Protein AF-A0A920P8S2-F1 (afdb_monomer_lite)

Structure (mmCIF, N/CA/C/O backbone):
data_AF-A0A920P8S2-F1
#
_entry.id   AF-A0A920P8S2-F1
#
loop_
_atom_site.group_PDB
_atom_site.id
_atom_site.type_symbol
_atom_site.label_atom_id
_atom_site.label_alt_id
_atom_site.label_comp_id
_atom_site.label_asym_id
_atom_site.label_entity_id
_atom_site.label_seq_id
_atom_site.pdbx_PDB_ins_code
_atom_site.Cartn_x
_atom_site.Cartn_y
_atom_site.Cartn_z
_atom_site.occupancy
_atom_site.B_iso_or_equiv
_atom_site.auth_seq_id
_atom_site.auth_comp_id
_atom_site.auth_asym_id
_atom_site.auth_atom_id
_atom_site.pdbx_PDB_model_num
ATOM 1 N N . MET A 1 1 ? -35.674 -8.173 3.336 1.00 38.59 1 MET A N 1
ATOM 2 C CA . MET A 1 1 ? -35.339 -9.589 3.583 1.00 38.59 1 MET A CA 1
ATOM 3 C C . MET A 1 1 ? -35.113 -10.179 2.200 1.00 38.59 1 MET A C 1
ATOM 5 O O . MET A 1 1 ? -36.079 -10.271 1.461 1.00 38.59 1 MET A O 1
ATOM 9 N N . TYR A 1 2 ? -33.861 -10.352 1.767 1.00 34.88 2 TYR A N 1
ATOM 10 C CA . TYR A 1 2 ? -33.579 -10.806 0.398 1.00 34.88 2 TYR A CA 1
ATOM 11 C C . TYR A 1 2 ? -33.549 -12.337 0.347 1.00 34.88 2 TYR A C 1
ATOM 13 O O . TYR A 1 2 ? -33.009 -12.973 1.250 1.00 34.88 2 TYR A O 1
ATOM 21 N N . ASP A 1 3 ? -34.203 -12.864 -0.687 1.00 43.88 3 ASP A N 1
ATOM 22 C CA . ASP A 1 3 ? -34.577 -14.257 -0.941 1.00 43.88 3 ASP A CA 1
ATOM 23 C C . ASP A 1 3 ? -33.368 -15.193 -1.123 1.00 43.88 3 ASP A C 1
ATOM 25 O O . ASP A 1 3 ? -32.443 -14.925 -1.892 1.00 43.88 3 ASP A O 1
ATOM 29 N N . THR A 1 4 ? -33.415 -16.317 -0.408 1.00 49.78 4 THR A N 1
ATOM 30 C CA . THR A 1 4 ? -32.407 -17.383 -0.319 1.00 49.78 4 THR A CA 1
ATOM 31 C C . THR A 1 4 ? -32.126 -18.070 -1.663 1.00 49.78 4 THR A C 1
ATOM 33 O O . THR A 1 4 ? -31.087 -18.709 -1.821 1.00 49.78 4 THR A O 1
ATOM 36 N N . THR A 1 5 ? -32.989 -17.890 -2.662 1.00 50.06 5 THR A N 1
ATOM 37 C CA . THR A 1 5 ? -32.888 -18.571 -3.963 1.00 50.06 5 THR A CA 1
ATOM 38 C C . THR A 1 5 ? -32.056 -17.796 -4.997 1.00 50.06 5 THR A C 1
ATOM 40 O O . THR A 1 5 ? -31.454 -18.402 -5.883 1.00 50.06 5 THR A O 1
ATOM 43 N N . GLN A 1 6 ? -31.925 -16.466 -4.875 1.00 44.22 6 GLN A N 1
ATOM 44 C CA . GLN A 1 6 ? -31.260 -15.641 -5.900 1.00 44.22 6 GLN A CA 1
ATOM 45 C C . GLN A 1 6 ? -29.721 -15.610 -5.846 1.00 44.22 6 GLN A C 1
ATOM 47 O O . GLN A 1 6 ? -29.100 -15.127 -6.791 1.00 44.22 6 GLN A O 1
ATOM 52 N N . MET A 1 7 ? -29.071 -16.152 -4.810 1.00 45.47 7 MET A N 1
ATOM 53 C CA . MET A 1 7 ? -27.595 -16.232 -4.766 1.00 45.47 7 MET A CA 1
ATOM 54 C C . MET A 1 7 ? -27.023 -17.612 -5.102 1.00 45.47 7 MET A C 1
ATOM 56 O O . MET A 1 7 ? -25.823 -17.723 -5.334 1.00 45.47 7 MET A O 1
ATOM 60 N N . ALA A 1 8 ? -27.863 -18.643 -5.226 1.00 49.62 8 ALA A N 1
ATOM 61 C CA . ALA A 1 8 ? -27.437 -19.988 -5.623 1.00 49.62 8 ALA A CA 1
ATOM 62 C C . ALA A 1 8 ? -26.966 -20.088 -7.095 1.00 49.62 8 ALA A C 1
ATOM 64 O O . ALA A 1 8 ? -26.442 -21.118 -7.505 1.00 49.62 8 ALA A O 1
ATOM 65 N N . ILE A 1 9 ? -27.144 -19.030 -7.895 1.00 48.16 9 ILE A N 1
ATOM 66 C CA . ILE A 1 9 ? -27.057 -19.064 -9.366 1.00 48.16 9 ILE A CA 1
ATOM 67 C C . ILE A 1 9 ? -25.981 -18.156 -9.988 1.00 48.16 9 ILE A C 1
ATOM 69 O O . ILE A 1 9 ? -25.814 -18.173 -11.205 1.00 48.16 9 ILE A O 1
ATOM 73 N N . TYR A 1 10 ? -25.146 -17.464 -9.202 1.00 44.44 10 TYR A N 1
ATOM 74 C CA . TYR A 1 10 ? -23.910 -16.849 -9.726 1.00 44.44 10 TYR A CA 1
ATOM 75 C C . TYR A 1 10 ? -22.731 -17.846 -9.739 1.00 44.44 10 TYR A C 1
ATOM 77 O O . TYR A 1 10 ? -21.695 -17.646 -9.120 1.00 44.44 10 TYR A O 1
ATOM 85 N N . SER A 1 11 ? -22.939 -18.944 -10.471 1.00 42.97 11 SER A N 1
ATOM 86 C CA . SER A 1 11 ? -22.014 -19.538 -11.447 1.00 42.97 11 SER A CA 1
ATOM 87 C C . SER A 1 11 ? -20.503 -19.567 -11.134 1.00 42.97 11 SER A C 1
ATOM 89 O O . SER A 1 11 ? -19.754 -18.671 -11.526 1.00 42.97 11 SER A O 1
ATOM 91 N N . GLY A 1 12 ? -20.025 -20.706 -10.622 1.00 42.31 12 GLY A N 1
ATOM 92 C CA . GLY A 1 12 ? -18.863 -21.405 -11.203 1.00 42.31 12 GLY A CA 1
ATOM 93 C C . GLY A 1 12 ? -17.486 -20.736 -11.137 1.00 42.31 12 GLY A C 1
ATOM 94 O O . GLY A 1 12 ? -16.592 -21.113 -11.891 1.00 42.31 12 GLY A O 1
ATOM 95 N N . LYS A 1 13 ? -17.280 -19.766 -10.251 1.00 43.47 13 LYS A N 1
ATOM 96 C CA . LYS A 1 13 ? -15.945 -19.369 -9.802 1.00 43.47 13 LYS A CA 1
ATOM 97 C C . LYS A 1 13 ? -15.956 -19.519 -8.302 1.00 43.47 13 LYS A C 1
ATOM 99 O O . LYS A 1 13 ? -16.841 -18.966 -7.657 1.00 43.47 13 LYS A O 1
ATOM 104 N N . GLU A 1 14 ? -15.003 -20.254 -7.751 1.00 42.75 14 GLU A N 1
ATOM 105 C CA . GLU A 1 14 ? -14.732 -20.220 -6.321 1.00 42.75 14 GLU A CA 1
ATOM 106 C C . GLU A 1 14 ? -14.270 -18.796 -5.979 1.00 42.75 14 GLU A C 1
ATOM 108 O O . GLU A 1 14 ? -13.088 -18.457 -5.955 1.00 42.75 14 GLU A O 1
ATOM 113 N N . THR A 1 15 ? -15.229 -17.883 -5.830 1.00 44.06 15 THR A N 1
ATOM 114 C CA . THR A 1 15 ? -14.988 -16.575 -5.259 1.00 44.06 15 THR A CA 1
ATOM 115 C C . THR A 1 15 ? -14.692 -16.871 -3.811 1.00 44.06 15 THR A C 1
ATOM 117 O O . THR A 1 15 ? -15.616 -17.136 -3.045 1.00 44.06 15 THR A O 1
ATOM 120 N N . MET A 1 16 ? -13.406 -16.891 -3.464 1.00 43.69 16 MET A N 1
ATOM 121 C CA . MET A 1 16 ? -12.931 -16.798 -2.092 1.00 43.69 16 MET A CA 1
ATOM 122 C C . MET A 1 16 ? -13.843 -15.811 -1.366 1.00 43.69 16 MET A C 1
ATOM 124 O O . MET A 1 16 ? -13.754 -14.607 -1.602 1.00 43.69 16 MET A O 1
ATOM 128 N N . THR A 1 17 ? -14.783 -16.320 -0.564 1.00 44.88 17 THR A N 1
ATOM 129 C CA . THR A 1 17 ? -15.635 -15.485 0.276 1.00 44.88 17 THR A CA 1
ATOM 130 C C . THR A 1 17 ? -14.661 -14.664 1.095 1.00 44.88 17 THR A C 1
ATOM 132 O O . THR A 1 17 ? -13.882 -15.278 1.834 1.00 44.88 17 THR A O 1
ATOM 135 N N . PRO A 1 18 ? -14.608 -13.326 0.946 1.00 52.50 18 PRO A N 1
ATOM 136 C CA . PRO A 1 18 ? -13.722 -12.546 1.778 1.00 52.50 18 PRO A CA 1
ATOM 137 C C . PRO A 1 18 ? -14.155 -12.859 3.202 1.00 52.50 18 PRO A C 1
ATOM 139 O O . PRO A 1 18 ? -15.289 -12.566 3.594 1.00 52.50 18 PRO A O 1
ATOM 142 N N . GLN A 1 19 ? -13.274 -13.525 3.957 1.00 53.66 19 GLN A N 1
ATOM 143 C CA . GLN A 1 19 ? -13.365 -13.552 5.409 1.00 53.66 19 GLN A CA 1
ATOM 144 C C . GLN A 1 19 ? -13.753 -12.133 5.802 1.00 53.66 19 GLN A C 1
ATOM 146 O O . GLN A 1 19 ? -13.130 -11.181 5.325 1.00 53.66 19 GLN A O 1
ATOM 151 N N . ARG A 1 20 ? -14.858 -11.973 6.535 1.00 70.31 20 ARG A N 1
ATOM 152 C CA . ARG A 1 20 ? -15.448 -10.656 6.788 1.00 70.31 20 ARG A CA 1
ATOM 153 C C . ARG A 1 20 ? -14.560 -9.929 7.797 1.00 70.31 20 ARG A C 1
ATOM 155 O O . ARG A 1 20 ? -14.852 -9.841 8.985 1.00 70.31 20 ARG A O 1
ATOM 162 N N . VAL A 1 21 ? -13.406 -9.483 7.319 1.00 86.12 21 VAL A N 1
ATOM 163 C CA . VAL A 1 21 ? -12.321 -8.919 8.098 1.00 86.12 21 VAL A CA 1
ATOM 164 C C . VAL A 1 21 ? -12.798 -7.574 8.610 1.00 86.12 21 VAL A C 1
ATOM 166 O O . VAL A 1 21 ? -13.150 -6.675 7.845 1.00 86.12 21 VAL A O 1
ATOM 169 N N . ARG A 1 22 ? -12.801 -7.405 9.933 1.00 93.31 22 ARG A N 1
ATOM 170 C CA . ARG A 1 22 ? -13.172 -6.127 10.541 1.00 93.31 22 ARG A CA 1
ATOM 171 C C . ARG A 1 22 ? -12.154 -5.051 10.147 1.00 93.31 22 ARG A C 1
ATOM 173 O O . ARG A 1 22 ? -11.017 -5.053 10.632 1.00 93.31 22 ARG A O 1
ATOM 180 N N . LYS A 1 23 ? -12.569 -4.115 9.290 1.00 94.31 23 LYS A N 1
ATOM 181 C CA . LYS A 1 23 ? -11.760 -2.967 8.848 1.00 94.31 23 LYS A CA 1
ATOM 182 C C . LYS A 1 23 ? -11.595 -1.942 9.973 1.00 94.31 23 LYS A C 1
ATOM 184 O O . LYS A 1 23 ? -12.522 -1.693 10.750 1.00 94.31 23 LYS A O 1
ATOM 189 N N . THR A 1 24 ? -10.389 -1.386 10.096 1.00 97.25 24 THR A N 1
ATOM 190 C CA . THR A 1 24 ? -10.084 -0.330 11.077 1.00 97.25 24 THR A CA 1
ATOM 191 C C . THR A 1 24 ? -10.671 1.008 10.623 1.00 97.25 24 THR A C 1
ATOM 193 O O . THR A 1 24 ? -11.098 1.142 9.479 1.00 97.25 24 THR A O 1
ATOM 196 N N . LYS A 1 25 ? -10.678 2.023 11.498 1.00 97.75 25 LYS A N 1
ATOM 197 C CA . LYS A 1 25 ? -11.101 3.383 11.115 1.00 97.75 25 LYS A CA 1
ATOM 198 C C . LYS A 1 25 ? -10.257 3.940 9.965 1.00 97.75 25 LYS A C 1
ATOM 200 O O . LYS A 1 25 ? -10.811 4.499 9.033 1.00 97.75 25 LYS A O 1
ATOM 205 N N . LEU A 1 26 ? -8.941 3.720 10.009 1.00 98.00 26 LEU A N 1
ATOM 206 C CA . LEU A 1 26 ? -8.027 4.173 8.962 1.00 98.00 26 LEU A CA 1
ATOM 207 C C . LEU A 1 26 ? -8.297 3.472 7.623 1.00 98.00 26 LEU A C 1
ATOM 209 O O . LEU A 1 26 ? -8.342 4.133 6.595 1.00 98.00 26 LEU A O 1
ATOM 213 N N . MET A 1 27 ? -8.559 2.159 7.645 1.00 98.00 27 MET A N 1
ATOM 214 C CA . MET A 1 27 ? -8.959 1.419 6.443 1.00 98.00 27 MET A CA 1
ATOM 215 C C . MET A 1 27 ? -10.231 2.011 5.826 1.00 98.00 27 MET A C 1
ATOM 217 O O . MET A 1 27 ? -10.248 2.289 4.637 1.00 98.00 27 MET A O 1
ATOM 221 N N . LYS A 1 28 ? -11.263 2.270 6.640 1.00 97.75 28 LYS A N 1
ATOM 222 C CA . LYS A 1 28 ? -12.514 2.884 6.167 1.00 97.75 28 LYS A CA 1
ATOM 223 C C . LYS A 1 28 ? -12.306 4.291 5.610 1.00 97.75 28 LYS A C 1
ATOM 225 O O . LYS A 1 28 ? -12.836 4.597 4.555 1.00 97.75 28 LYS A O 1
ATOM 230 N N . GLY A 1 29 ? -11.489 5.112 6.274 1.00 98.12 29 GLY A N 1
ATOM 231 C CA . GLY A 1 29 ? -11.171 6.458 5.792 1.00 98.12 29 GLY A CA 1
ATOM 232 C C . GLY A 1 29 ? -10.475 6.449 4.428 1.00 98.12 29 GLY A C 1
ATOM 233 O O . GLY A 1 29 ? -10.741 7.311 3.596 1.00 98.12 29 GLY A O 1
ATOM 234 N N . VAL A 1 30 ? -9.633 5.447 4.157 1.00 97.94 30 VAL A N 1
ATOM 235 C CA . VAL A 1 30 ? -9.062 5.242 2.817 1.00 97.94 30 VAL A CA 1
ATOM 236 C C . VAL A 1 30 ? -10.149 4.841 1.816 1.00 97.94 30 VAL A C 1
ATOM 238 O O . VAL A 1 30 ? -10.223 5.429 0.743 1.00 97.94 30 VAL A O 1
ATOM 241 N N . GLU A 1 31 ? -11.030 3.899 2.153 1.00 97.50 31 GLU A N 1
ATOM 242 C CA . GLU A 1 31 ? -12.121 3.491 1.251 1.00 97.50 31 GLU A CA 1
ATOM 243 C C . GLU A 1 31 ? -13.066 4.644 0.913 1.00 97.50 31 GLU A C 1
ATOM 245 O O . GLU A 1 31 ? -13.468 4.791 -0.236 1.00 97.50 31 GLU A O 1
ATOM 250 N N . GLU A 1 32 ? -13.376 5.490 1.892 1.00 97.69 32 GLU A N 1
ATOM 251 C CA . GLU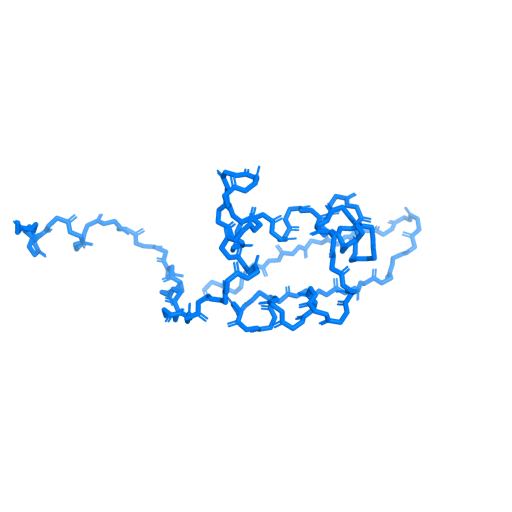 A 1 32 ? -14.176 6.701 1.713 1.00 97.69 32 GLU A CA 1
ATOM 252 C C . GLU A 1 32 ? -13.446 7.730 0.841 1.00 97.69 32 GLU A C 1
ATOM 254 O O . GLU A 1 32 ? -14.046 8.309 -0.061 1.00 97.69 32 GLU A O 1
ATOM 259 N N . LYS A 1 33 ? -12.140 7.940 1.042 1.00 97.50 33 LYS A N 1
ATOM 260 C CA . LYS A 1 33 ? -11.354 8.881 0.228 1.00 97.50 33 LYS A CA 1
ATOM 261 C C . LYS A 1 33 ? -11.274 8.450 -1.240 1.00 97.50 33 LYS A C 1
ATOM 263 O O . LYS A 1 33 ? -11.382 9.290 -2.126 1.00 97.50 33 LYS A O 1
ATOM 268 N N . PHE A 1 34 ? -11.063 7.161 -1.490 1.00 96.00 34 PHE A N 1
ATOM 269 C CA . PHE A 1 34 ? -10.845 6.621 -2.835 1.00 96.00 34 PHE A CA 1
ATOM 270 C C . PHE A 1 34 ? -12.117 6.049 -3.477 1.00 96.00 34 PHE A C 1
ATOM 272 O O . PHE A 1 34 ? -12.070 5.637 -4.632 1.00 96.00 34 PHE A O 1
ATOM 279 N N . GLN A 1 35 ? -13.238 6.014 -2.747 1.00 97.12 35 GLN A N 1
ATOM 280 C CA . GLN A 1 35 ? -14.529 5.458 -3.179 1.00 97.12 35 GLN A CA 1
ATOM 281 C C . GLN A 1 35 ? -14.421 4.021 -3.720 1.00 97.12 35 GLN A C 1
ATOM 283 O O . GLN A 1 35 ? -15.131 3.619 -4.642 1.00 97.12 35 GLN A O 1
ATOM 288 N N . ARG A 1 36 ? -13.503 3.231 -3.153 1.00 95.69 36 ARG A N 1
ATOM 289 C CA . ARG A 1 36 ? -13.182 1.870 -3.602 1.00 95.69 36 ARG A CA 1
ATOM 290 C C . ARG A 1 36 ? -12.867 0.968 -2.409 1.00 95.69 36 ARG A C 1
ATOM 292 O O . ARG A 1 36 ? -12.192 1.417 -1.483 1.00 95.69 36 ARG A O 1
ATOM 299 N N . PRO A 1 37 ? -13.290 -0.309 -2.425 1.00 96.00 37 PRO A N 1
ATOM 300 C CA . PRO A 1 37 ? -12.921 -1.256 -1.381 1.00 96.00 37 PRO A CA 1
ATOM 301 C C . PRO A 1 37 ? -11.427 -1.601 -1.461 1.00 96.00 37 PRO A C 1
ATOM 303 O O . PRO A 1 37 ? -10.889 -1.799 -2.558 1.00 96.00 37 PRO A O 1
ATOM 306 N N . LEU A 1 38 ? -10.766 -1.727 -0.305 1.00 96.69 38 LEU A N 1
ATOM 307 C CA . LEU A 1 38 ? -9.327 -2.023 -0.211 1.00 96.69 38 LEU A CA 1
ATOM 308 C C . LEU A 1 38 ? -8.925 -3.311 -0.940 1.00 96.69 38 LEU A C 1
ATOM 310 O O . LEU A 1 38 ? -7.827 -3.392 -1.482 1.00 96.69 38 LEU A O 1
ATOM 314 N N . GLU A 1 39 ? -9.812 -4.301 -0.995 1.00 95.00 39 GLU A N 1
ATOM 315 C CA . GLU A 1 39 ? -9.595 -5.577 -1.679 1.00 95.00 39 GLU A CA 1
ATOM 316 C C . GLU A 1 39 ? -9.317 -5.411 -3.179 1.00 95.00 39 GLU A C 1
ATOM 318 O O . GLU A 1 39 ? -8.655 -6.257 -3.772 1.00 95.00 39 GLU A O 1
ATOM 323 N N . THR A 1 40 ? -9.796 -4.317 -3.776 1.00 94.69 40 THR A N 1
ATOM 324 C CA . THR A 1 40 ? -9.556 -3.975 -5.188 1.00 94.69 40 THR A CA 1
ATOM 325 C C . THR A 1 40 ? -8.565 -2.830 -5.343 1.00 94.69 40 THR A C 1
ATOM 327 O O . THR A 1 40 ? -7.732 -2.859 -6.237 1.00 94.69 40 THR A O 1
ATOM 330 N N . LEU A 1 41 ? -8.610 -1.840 -4.448 1.00 96.81 41 LEU A N 1
ATOM 331 C CA . LEU A 1 41 ? -7.748 -0.665 -4.519 1.00 96.81 41 LEU A CA 1
ATOM 332 C C . LEU A 1 41 ? -6.274 -1.025 -4.307 1.00 96.81 41 LEU A C 1
ATOM 334 O O . LEU A 1 41 ? -5.419 -0.580 -5.066 1.00 96.81 41 LEU A O 1
ATOM 338 N N . LEU A 1 42 ? -5.969 -1.818 -3.273 1.00 96.38 42 LEU A N 1
ATOM 339 C CA . LEU A 1 42 ? -4.581 -2.078 -2.888 1.00 96.38 42 LEU A CA 1
ATOM 340 C C . LEU A 1 42 ? -3.803 -2.876 -3.948 1.00 96.38 42 LEU A C 1
ATOM 342 O O . LEU A 1 42 ? -2.680 -2.470 -4.244 1.00 96.38 42 LEU A O 1
ATOM 346 N N . PRO A 1 43 ? -4.340 -3.972 -4.531 1.00 94.38 43 PRO A N 1
ATOM 347 C CA . PRO A 1 43 ? -3.640 -4.690 -5.593 1.00 94.38 43 PRO A CA 1
ATOM 348 C C . PRO A 1 43 ? -3.344 -3.805 -6.803 1.00 94.38 43 PRO A C 1
ATOM 350 O O . PRO A 1 43 ? -2.221 -3.835 -7.296 1.00 94.38 43 PRO A O 1
ATOM 353 N N . ASP A 1 44 ? -4.312 -2.996 -7.236 1.00 94.88 44 ASP A N 1
ATOM 354 C CA . ASP A 1 44 ? -4.158 -2.132 -8.408 1.00 94.88 44 ASP A CA 1
ATOM 355 C C . ASP A 1 44 ? -3.052 -1.096 -8.181 1.00 94.88 44 ASP A C 1
ATOM 357 O O . ASP A 1 44 ? -2.083 -1.056 -8.935 1.00 94.88 44 ASP A O 1
ATOM 361 N N . MET A 1 45 ? -3.108 -0.352 -7.069 1.00 96.31 45 MET A N 1
ATOM 362 C CA . MET A 1 45 ? -2.090 0.658 -6.753 1.00 96.31 45 MET A CA 1
ATOM 363 C C . MET A 1 45 ? -0.688 0.055 -6.597 1.00 96.31 45 MET A C 1
ATOM 365 O O . MET A 1 45 ? 0.304 0.644 -7.022 1.00 96.31 45 MET A O 1
ATOM 369 N N . VAL A 1 46 ? -0.576 -1.123 -5.972 1.00 95.19 46 VAL A N 1
ATOM 370 C CA . VAL A 1 46 ? 0.721 -1.790 -5.785 1.00 95.19 46 VAL A CA 1
ATOM 371 C C . VAL A 1 46 ? 1.260 -2.352 -7.103 1.00 95.19 46 VAL A C 1
ATOM 373 O O . VAL A 1 46 ? 2.477 -2.358 -7.285 1.00 95.19 46 VAL A O 1
ATOM 376 N N . ASN A 1 47 ? 0.399 -2.799 -8.018 1.00 91.56 47 ASN A N 1
ATOM 377 C CA . ASN A 1 47 ? 0.812 -3.242 -9.350 1.00 91.56 47 ASN A CA 1
ATOM 378 C C . ASN A 1 47 ? 1.269 -2.068 -10.226 1.00 91.56 47 ASN A C 1
ATOM 380 O O . ASN A 1 47 ? 2.262 -2.202 -10.935 1.00 91.56 47 ASN A O 1
ATOM 384 N N . GLU A 1 48 ? 0.577 -0.931 -10.160 1.00 92.62 48 GLU A N 1
ATOM 385 C CA . GLU A 1 48 ? 0.878 0.251 -10.976 1.00 92.62 48 GLU A CA 1
ATOM 386 C C . GLU A 1 48 ? 2.108 1.018 -10.474 1.00 92.62 48 GLU A C 1
ATOM 388 O O . GLU A 1 48 ? 2.941 1.451 -11.271 1.00 92.62 48 GLU A O 1
ATOM 393 N N . HIS A 1 49 ? 2.252 1.175 -9.155 1.00 92.94 49 HIS A N 1
ATOM 394 C CA . HIS A 1 49 ? 3.249 2.082 -8.573 1.00 92.94 49 HIS A CA 1
ATOM 395 C C . HIS A 1 49 ? 4.263 1.398 -7.645 1.00 92.94 49 HIS A C 1
ATOM 397 O O . HIS A 1 49 ? 5.260 2.001 -7.238 1.00 92.94 49 HIS A O 1
ATOM 403 N N . GLY A 1 50 ? 4.037 0.135 -7.285 1.00 93.69 50 GLY A N 1
ATOM 404 C CA . GLY A 1 50 ? 4.827 -0.567 -6.279 1.00 93.69 50 GLY A CA 1
ATOM 405 C C . GLY A 1 50 ? 4.438 -0.208 -4.840 1.00 93.69 50 GLY A C 1
ATOM 406 O O . GLY A 1 50 ? 3.798 0.8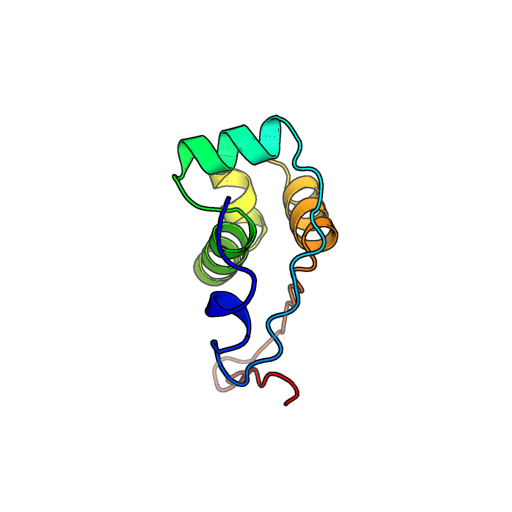01 -4.548 1.00 93.69 50 GLY A O 1
ATOM 407 N N . LEU A 1 51 ? 4.864 -1.059 -3.899 1.00 95.06 51 LEU A N 1
ATOM 408 C CA . LEU A 1 51 ? 4.447 -0.997 -2.493 1.00 95.06 51 LEU A CA 1
ATOM 409 C C . LEU A 1 51 ? 4.756 0.347 -1.816 1.00 95.06 51 LEU A C 1
ATOM 411 O O . LEU A 1 51 ? 3.905 0.901 -1.125 1.00 95.06 51 LEU A O 1
ATOM 415 N N . SER A 1 52 ? 5.982 0.851 -1.976 1.00 95.44 52 SER A N 1
ATOM 416 C CA . SER A 1 52 ? 6.429 2.061 -1.278 1.00 95.44 52 SER A CA 1
ATOM 417 C C . SER A 1 52 ? 5.690 3.307 -1.760 1.00 95.44 52 SER A C 1
ATOM 419 O O . SER A 1 52 ? 5.301 4.137 -0.941 1.00 95.44 52 SER A O 1
ATOM 421 N N . HIS A 1 53 ? 5.473 3.423 -3.072 1.00 97.19 53 HIS A N 1
ATOM 422 C CA . HIS A 1 53 ? 4.767 4.562 -3.652 1.00 97.19 53 HIS A CA 1
ATOM 423 C C . HIS A 1 53 ? 3.281 4.526 -3.287 1.00 97.19 53 HIS A C 1
ATOM 425 O O . HIS A 1 53 ? 2.765 5.502 -2.749 1.00 97.19 53 HIS A O 1
ATOM 431 N N . ALA A 1 54 ? 2.632 3.366 -3.440 1.00 97.38 54 ALA A N 1
ATOM 432 C CA . ALA A 1 54 ? 1.240 3.176 -3.036 1.00 97.38 54 ALA A CA 1
ATOM 433 C C . ALA A 1 54 ? 1.020 3.516 -1.550 1.00 97.38 54 ALA A C 1
ATOM 435 O O . ALA A 1 54 ? 0.049 4.179 -1.196 1.00 97.38 54 ALA A O 1
ATOM 436 N N . ALA A 1 55 ? 1.941 3.125 -0.663 1.00 97.69 55 ALA A N 1
ATOM 437 C CA . ALA A 1 55 ? 1.858 3.476 0.755 1.00 97.69 55 ALA A CA 1
ATOM 438 C C . ALA A 1 55 ? 1.904 5.000 0.980 1.00 97.69 55 ALA A C 1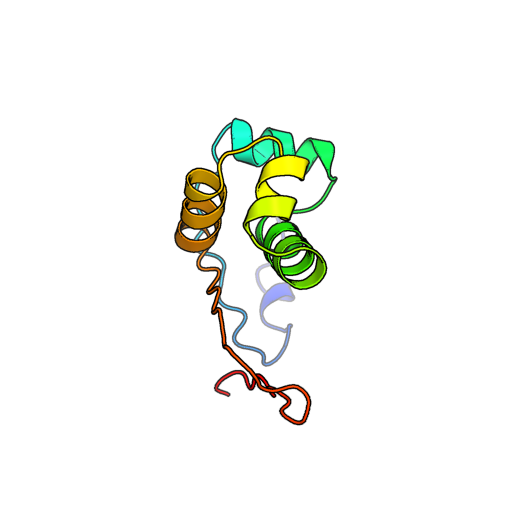
ATOM 440 O O . ALA A 1 55 ? 1.107 5.529 1.757 1.00 97.69 55 ALA A O 1
ATOM 441 N N . SER A 1 56 ? 2.786 5.701 0.260 1.00 98.06 56 SER A N 1
ATOM 442 C CA . SER A 1 56 ? 2.892 7.162 0.308 1.00 98.06 56 SER A CA 1
ATOM 443 C C . SER A 1 56 ? 1.600 7.849 -0.148 1.00 98.06 56 SER A C 1
ATOM 445 O O . SER A 1 56 ? 1.112 8.739 0.547 1.00 98.06 56 SER A O 1
ATOM 447 N N . GLU A 1 57 ? 1.000 7.420 -1.261 1.00 97.06 57 GLU A N 1
ATOM 448 C CA . GLU A 1 57 ? -0.261 7.990 -1.770 1.00 97.06 57 GLU A CA 1
ATOM 449 C C . GLU A 1 57 ? -1.452 7.761 -0.826 1.00 97.06 57 GLU A C 1
ATOM 451 O O . GLU A 1 57 ? -2.318 8.628 -0.645 1.00 97.06 57 GLU A O 1
ATOM 456 N N . LEU A 1 58 ? -1.478 6.596 -0.179 1.00 96.88 58 LEU A N 1
ATOM 457 C CA . LEU A 1 58 ? -2.479 6.234 0.821 1.00 96.88 58 LEU A CA 1
ATOM 458 C C . LEU A 1 58 ? -2.250 6.923 2.178 1.00 96.88 58 LEU A C 1
ATOM 460 O O . LEU A 1 58 ? -3.127 6.865 3.041 1.00 96.88 58 LEU A O 1
ATOM 464 N N . GLY A 1 59 ? -1.103 7.581 2.376 1.00 97.06 59 GLY A N 1
ATOM 465 C CA . GLY A 1 59 ? -0.745 8.253 3.626 1.00 97.06 59 GLY A CA 1
ATOM 466 C C . GLY A 1 59 ? -0.443 7.287 4.776 1.00 97.06 59 GLY A C 1
ATOM 467 O O . GLY A 1 59 ? -0.727 7.594 5.934 1.00 97.06 59 GLY A O 1
ATOM 468 N N . VAL A 1 60 ? 0.098 6.103 4.477 1.00 97.88 60 VAL A N 1
ATOM 469 C CA . VAL A 1 60 ? 0.438 5.067 5.465 1.00 97.88 60 VAL A CA 1
ATOM 470 C C . VAL A 1 60 ? 1.869 4.563 5.276 1.00 97.88 60 VAL A C 1
ATOM 472 O O . VAL A 1 60 ? 2.489 4.755 4.238 1.00 97.88 60 VAL A O 1
ATOM 475 N N . SER A 1 61 ? 2.424 3.877 6.278 1.00 98.19 61 SER A N 1
ATOM 476 C CA . SER A 1 61 ? 3.722 3.215 6.112 1.00 98.19 61 SER A CA 1
ATOM 477 C C . SER A 1 61 ? 3.607 1.965 5.230 1.00 98.19 61 SER A C 1
ATOM 479 O O . SER A 1 61 ? 2.576 1.286 5.219 1.00 98.19 61 SER A O 1
ATOM 481 N N . ALA A 1 62 ? 4.694 1.593 4.546 1.00 96.62 62 ALA A N 1
ATOM 482 C CA . ALA A 1 62 ? 4.748 0.359 3.755 1.00 96.62 62 ALA A CA 1
ATOM 483 C C . ALA A 1 62 ? 4.458 -0.899 4.601 1.00 96.62 62 ALA A C 1
ATOM 485 O O . ALA A 1 62 ? 3.844 -1.850 4.115 1.00 96.62 62 ALA A O 1
ATOM 486 N N . ALA A 1 63 ? 4.836 -0.886 5.886 1.00 97.12 63 ALA A N 1
ATOM 487 C CA . ALA A 1 63 ? 4.512 -1.949 6.836 1.00 97.12 63 ALA A CA 1
ATOM 488 C C . ALA A 1 63 ? 3.000 -2.034 7.107 1.00 97.12 63 ALA A C 1
ATOM 490 O O . ALA A 1 63 ? 2.436 -3.126 7.088 1.00 97.12 63 ALA A O 1
ATOM 491 N N . THR A 1 64 ? 2.3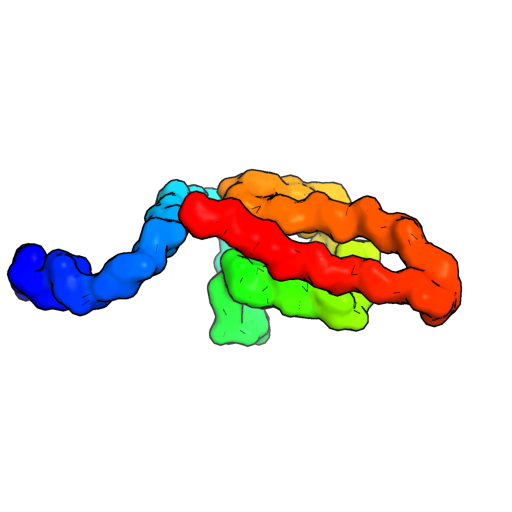27 -0.892 7.286 1.00 97.81 64 THR A N 1
ATOM 492 C CA . THR A 1 64 ? 0.866 -0.833 7.451 1.00 97.81 64 THR A CA 1
ATOM 493 C C . THR A 1 64 ? 0.147 -1.346 6.208 1.00 97.81 64 THR A C 1
ATOM 495 O O . THR A 1 64 ? -0.763 -2.166 6.332 1.00 97.81 64 THR A O 1
ATOM 498 N N . LEU A 1 65 ? 0.579 -0.928 5.014 1.00 97.44 65 LEU A N 1
ATOM 499 C CA . LEU A 1 65 ? 0.005 -1.403 3.755 1.00 97.44 65 LEU A CA 1
ATOM 500 C C . LEU A 1 65 ? 0.209 -2.918 3.573 1.00 97.44 65 LEU A C 1
ATOM 502 O O . LEU A 1 65 ? -0.736 -3.640 3.255 1.00 97.44 65 LEU A O 1
ATOM 506 N N . SER A 1 66 ? 1.412 -3.421 3.862 1.00 95.56 66 SER A N 1
ATOM 507 C CA . SER A 1 66 ? 1.713 -4.861 3.825 1.00 95.56 66 SER A CA 1
ATOM 508 C C . SER A 1 66 ? 0.844 -5.651 4.802 1.00 95.56 66 SER A C 1
ATOM 510 O O . SER A 1 66 ? 0.291 -6.692 4.446 1.00 95.56 66 SER A O 1
ATOM 512 N N . TYR A 1 67 ? 0.666 -5.136 6.021 1.00 96.31 67 TYR A N 1
ATOM 513 C CA . TYR A 1 67 ? -0.208 -5.741 7.019 1.00 96.31 67 TYR A CA 1
ATOM 514 C C . TYR A 1 67 ? -1.670 -5.765 6.561 1.00 96.31 67 TYR A C 1
ATOM 516 O O . TYR A 1 67 ? -2.347 -6.771 6.756 1.00 96.31 67 TYR A O 1
ATOM 524 N N . TRP A 1 68 ? -2.175 -4.704 5.926 1.00 96.88 68 TRP A N 1
ATOM 525 C CA . TRP A 1 68 ? -3.538 -4.698 5.391 1.00 96.88 68 TRP A CA 1
ATOM 526 C C . TRP A 1 68 ? -3.735 -5.732 4.293 1.00 96.88 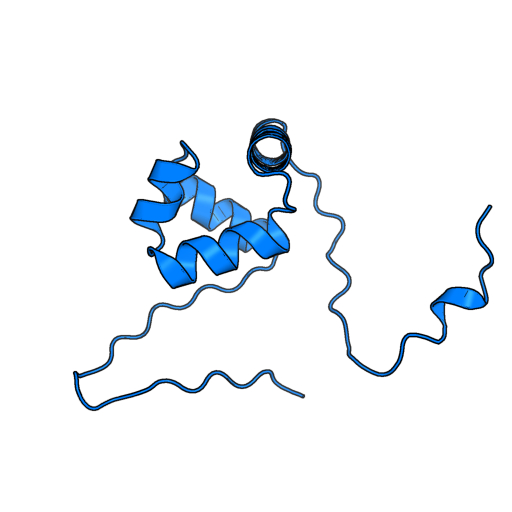68 TRP A C 1
ATOM 528 O O . TRP A 1 68 ? -4.732 -6.446 4.336 1.00 96.88 68 TRP A O 1
ATOM 538 N N . MET A 1 69 ? -2.787 -5.858 3.362 1.00 95.38 69 MET A N 1
ATOM 539 C CA . MET A 1 69 ? -2.848 -6.892 2.328 1.00 95.38 69 MET A CA 1
ATOM 540 C C . MET A 1 69 ? -2.891 -8.289 2.948 1.00 95.38 69 MET A C 1
ATOM 542 O O . MET A 1 69 ? -3.793 -9.061 2.632 1.00 95.38 69 MET A O 1
ATOM 546 N N . LEU A 1 70 ? -2.012 -8.574 3.914 1.00 94.19 70 LEU A N 1
ATOM 547 C CA . LEU A 1 70 ? -2.036 -9.834 4.658 1.00 94.19 70 LEU A CA 1
ATOM 548 C C . LEU A 1 70 ? -3.392 -10.062 5.342 1.00 94.19 70 LEU A C 1
ATOM 550 O O . LEU A 1 70 ? -3.999 -11.121 5.194 1.00 94.19 70 LEU A O 1
ATOM 554 N N . LYS A 1 71 ? -3.886 -9.054 6.065 1.00 94.06 71 LYS A N 1
ATOM 555 C CA . LYS A 1 71 ? -5.145 -9.109 6.812 1.00 94.06 71 LYS A CA 1
ATOM 556 C C . LYS A 1 71 ? -6.356 -9.337 5.901 1.00 94.06 71 LYS A C 1
ATOM 558 O O . LYS A 1 71 ? -7.312 -9.970 6.331 1.00 94.06 71 LYS A O 1
ATOM 563 N N . LEU A 1 72 ? -6.326 -8.818 4.674 1.00 94.38 72 LEU A N 1
ATOM 564 C CA . LEU A 1 72 ? -7.378 -8.966 3.661 1.00 94.38 72 LEU A CA 1
ATOM 565 C C . LEU A 1 72 ? -7.199 -10.220 2.785 1.00 94.38 72 LEU A C 1
ATOM 567 O O . LEU A 1 72 ? -7.981 -10.430 1.863 1.00 94.38 72 LEU A O 1
ATOM 571 N N . GLY A 1 73 ? -6.185 -11.050 3.047 1.00 92.19 73 GLY A N 1
ATOM 572 C CA . GLY A 1 73 ? -5.901 -12.243 2.243 1.00 92.19 73 GLY A CA 1
ATOM 573 C C . GLY A 1 73 ? -5.324 -11.941 0.854 1.00 92.19 73 GLY A C 1
ATOM 574 O O . GLY A 1 73 ? -5.327 -12.808 -0.018 1.00 92.19 73 GLY A O 1
ATOM 575 N N . ILE A 1 74 ? -4.812 -10.731 0.634 1.00 92.19 74 ILE A N 1
ATOM 576 C CA . ILE A 1 74 ? -4.169 -10.311 -0.611 1.00 92.19 74 ILE A CA 1
ATOM 577 C C . ILE A 1 74 ? -2.724 -10.806 -0.604 1.00 92.19 74 ILE A C 1
ATOM 579 O O . ILE A 1 74 ? -1.931 -10.471 0.280 1.00 92.19 74 ILE A O 1
ATOM 583 N N . ARG A 1 75 ? -2.360 -11.593 -1.618 1.00 87.38 75 ARG A N 1
ATOM 584 C CA . ARG A 1 75 ? -0.998 -12.111 -1.774 1.00 87.38 75 ARG A CA 1
ATOM 585 C C . ARG A 1 75 ? -0.214 -11.267 -2.766 1.00 87.38 75 ARG A C 1
ATOM 587 O O . ARG A 1 75 ? -0.438 -11.352 -3.967 1.00 87.38 75 ARG A O 1
ATOM 594 N N . TYR A 1 76 ? 0.741 -10.508 -2.246 1.00 84.88 76 TYR A N 1
ATOM 595 C CA . TYR A 1 76 ? 1.714 -9.753 -3.029 1.00 84.88 76 TYR A CA 1
ATOM 596 C C . TYR A 1 76 ? 3.006 -10.560 -3.210 1.00 84.88 76 TYR A C 1
ATOM 598 O O . TYR A 1 76 ? 3.479 -11.202 -2.269 1.00 84.88 76 TYR A O 1
ATOM 606 N N . ARG A 1 77 ? 3.583 -10.532 -4.415 1.00 85.62 77 ARG A N 1
ATOM 607 C CA . ARG A 1 77 ? 4.869 -11.166 -4.731 1.00 85.62 77 ARG A CA 1
ATOM 608 C C . ARG A 1 77 ? 5.730 -10.189 -5.518 1.00 85.62 77 ARG A C 1
ATOM 610 O O . ARG A 1 77 ? 5.271 -9.620 -6.501 1.00 85.62 77 ARG A O 1
ATOM 617 N N . ARG A 1 78 ? 6.984 -10.032 -5.097 1.00 86.94 78 ARG A N 1
ATOM 618 C CA . ARG A 1 78 ? 8.022 -9.374 -5.894 1.00 86.94 78 ARG A CA 1
ATOM 619 C C . ARG A 1 78 ? 8.796 -10.446 -6.625 1.00 86.94 78 ARG A C 1
ATOM 621 O O . ARG A 1 78 ? 9.238 -11.406 -6.001 1.00 86.94 78 ARG A O 1
ATOM 628 N N . VAL A 1 79 ? 8.953 -10.267 -7.924 1.00 86.38 79 VAL A N 1
ATOM 629 C CA . VAL A 1 79 ? 9.719 -11.170 -8.772 1.00 86.38 79 VAL A CA 1
ATOM 630 C C . VAL A 1 79 ? 10.699 -10.302 -9.543 1.00 86.38 79 VAL A C 1
ATOM 632 O O . VAL A 1 79 ? 10.307 -9.284 -10.109 1.00 86.38 79 VAL A O 1
ATOM 635 N N . ALA A 1 80 ? 11.977 -10.658 -9.480 1.00 88.12 80 ALA A N 1
ATOM 636 C CA . ALA A 1 80 ? 12.986 -10.033 -10.315 1.00 88.12 80 ALA A CA 1
ATOM 637 C C . ALA A 1 80 ? 12.933 -10.692 -11.694 1.00 88.12 80 ALA A C 1
ATOM 639 O O . ALA A 1 80 ? 12.901 -11.918 -11.778 1.00 88.12 80 ALA A O 1
ATOM 640 N N . VAL A 1 81 ? 12.908 -9.868 -12.735 1.00 87.50 81 VAL A N 1
ATOM 641 C CA . VAL A 1 81 ? 13.001 -10.286 -14.134 1.00 87.50 81 VAL A CA 1
ATOM 642 C C . VAL A 1 81 ? 14.095 -9.486 -14.807 1.00 87.50 81 VAL A C 1
ATOM 644 O O . VAL A 1 81 ? 14.333 -8.324 -14.461 1.00 87.50 81 VAL A O 1
ATOM 647 N N . THR A 1 82 ? 14.771 -10.116 -15.750 1.00 93.50 82 THR A N 1
ATOM 648 C CA . THR A 1 82 ? 15.639 -9.427 -16.701 1.00 93.50 82 THR A CA 1
ATOM 649 C C . THR A 1 82 ? 14.800 -8.698 -17.754 1.00 93.50 82 THR A C 1
ATOM 651 O O . THR A 1 82 ? 13.588 -8.888 -17.840 1.00 93.50 82 THR A O 1
ATOM 654 N N . ALA A 1 83 ? 15.428 -7.821 -18.542 1.00 88.88 83 ALA A N 1
ATOM 655 C CA . ALA A 1 83 ? 14.720 -6.989 -19.520 1.00 88.88 83 ALA A CA 1
ATOM 656 C C . ALA A 1 83 ? 13.960 -7.802 -20.589 1.00 88.88 83 ALA A C 1
ATOM 658 O O . ALA A 1 83 ? 12.956 -7.322 -21.109 1.00 88.88 83 ALA A O 1
ATOM 659 N N . ASP A 1 84 ? 14.414 -9.026 -20.869 1.00 94.19 84 ASP A N 1
ATOM 660 C CA . ASP A 1 84 ? 13.846 -9.916 -21.888 1.00 94.19 84 ASP A CA 1
ATOM 661 C C . ASP A 1 84 ? 12.885 -10.970 -21.300 1.00 94.19 84 ASP A C 1
ATOM 663 O O . ASP A 1 84 ? 12.366 -11.826 -22.018 1.00 94.19 84 ASP A O 1
ATOM 667 N N . GLU A 1 85 ? 12.634 -10.927 -19.989 1.00 91.56 85 GLU A N 1
ATOM 668 C CA . GLU A 1 85 ? 11.763 -11.869 -19.289 1.00 91.56 85 GLU A CA 1
ATOM 669 C C . GLU A 1 85 ? 10.389 -11.263 -18.990 1.00 91.56 85 GLU A C 1
ATOM 671 O O . GLU A 1 85 ? 10.239 -10.093 -18.638 1.00 91.56 85 GLU A O 1
ATOM 676 N N . THR A 1 86 ? 9.356 -12.101 -19.073 1.00 87.56 86 THR A N 1
ATOM 677 C CA . THR A 1 86 ? 7.985 -11.742 -18.694 1.00 87.56 86 THR A CA 1
ATOM 678 C C . THR A 1 86 ? 7.438 -12.744 -17.684 1.00 87.56 86 THR A C 1
ATOM 680 O O . THR A 1 86 ? 7.848 -13.904 -17.650 1.00 87.56 86 THR A O 1
ATOM 683 N N . ILE A 1 87 ? 6.511 -12.296 -16.831 1.00 86.56 87 ILE A N 1
ATOM 684 C CA . ILE A 1 87 ? 5.849 -13.153 -15.840 1.00 86.56 87 ILE A CA 1
ATOM 685 C C . ILE A 1 87 ? 4.389 -13.314 -16.227 1.00 86.56 87 ILE A C 1
ATOM 687 O O . ILE A 1 87 ? 3.637 -12.342 -16.267 1.00 86.56 87 ILE A O 1
ATOM 691 N N . GLU A 1 88 ? 3.968 -14.560 -16.413 1.00 85.88 88 GLU A N 1
ATOM 692 C CA . GLU A 1 88 ? 2.559 -14.918 -16.515 1.00 85.88 88 GLU A CA 1
ATOM 693 C C . GLU A 1 88 ? 2.058 -15.436 -15.158 1.00 85.88 88 GLU A C 1
ATOM 695 O O . GLU A 1 88 ? 2.599 -16.393 -14.598 1.00 85.88 88 GLU A O 1
ATOM 700 N N . VAL A 1 89 ? 1.008 -14.819 -14.608 1.00 82.06 89 VAL A N 1
ATOM 701 C CA . VAL A 1 89 ? 0.398 -15.254 -13.343 1.00 82.06 89 VAL A CA 1
ATOM 702 C C . VAL A 1 89 ? -0.871 -16.053 -13.628 1.00 82.06 89 VAL A C 1
ATOM 704 O O . VAL A 1 89 ? -1.886 -15.499 -14.048 1.00 82.06 89 VAL A O 1
ATOM 707 N N . LYS A 1 90 ? -0.840 -17.358 -13.336 1.00 84.56 90 LYS A N 1
ATOM 708 C CA . LYS A 1 90 ? -2.005 -18.255 -13.424 1.00 84.56 90 LYS A CA 1
ATOM 709 C C . LYS A 1 90 ? -2.613 -18.470 -12.042 1.00 84.56 90 LYS A C 1
ATOM 711 O O . LYS A 1 90 ? -1.900 -18.742 -11.075 1.00 84.56 90 LYS A O 1
ATOM 716 N N . ARG A 1 91 ? -3.938 -18.345 -11.940 1.00 77.00 91 ARG A N 1
ATOM 717 C CA . ARG A 1 91 ? -4.676 -18.775 -10.745 1.00 77.00 91 ARG A CA 1
ATOM 718 C C . ARG A 1 91 ? -4.777 -20.306 -10.775 1.00 77.00 91 ARG A C 1
ATOM 720 O O . ARG A 1 91 ? -5.059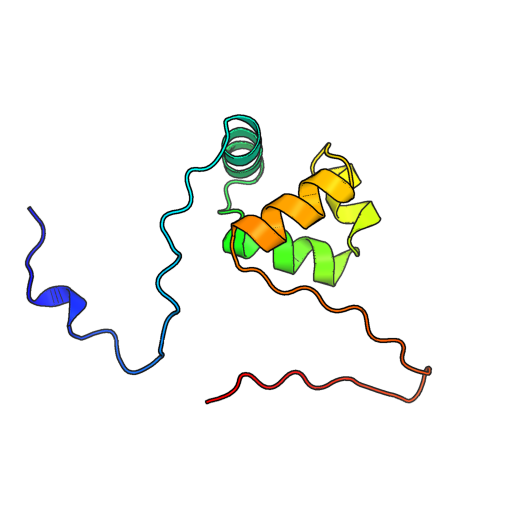 -20.829 -11.852 1.00 77.00 91 ARG A O 1
ATOM 727 N N . PRO A 1 92 ? -4.529 -21.020 -9.660 1.00 72.06 92 PRO A N 1
ATOM 728 C CA . PRO A 1 92 ? -4.897 -22.429 -9.589 1.00 72.06 92 PRO A CA 1
ATOM 729 C C . PRO A 1 92 ? -6.407 -22.528 -9.840 1.00 72.06 92 PRO A C 1
ATOM 731 O O . PRO A 1 92 ? -7.165 -21.733 -9.278 1.00 72.06 92 PRO A O 1
ATOM 734 N N . GLY A 1 93 ? -6.782 -23.390 -10.787 1.00 53.38 93 GLY A N 1
ATOM 735 C CA . GLY A 1 93 ? -8.176 -23.700 -11.104 1.00 53.38 93 GLY A CA 1
ATOM 736 C C . GLY A 1 93 ? -8.807 -24.612 -10.071 1.00 53.38 93 GLY A C 1
ATOM 737 O O . GLY A 1 93 ? -8.043 -25.216 -9.282 1.00 53.38 93 GLY A O 1
#

Radius of gyration: 16.47 Å; chains: 1; bounding box: 51×33×33 Å

Foldseek 3Di:
DDDPPVVVPPDDDPPVPFPPQDDDPLLVVLCVVVVHHCLPVLVVLCVVPNQCVSCVVSVHHSVVSVVVCVSRVHDDDDDDDDPPDDDDDDDDD

Secondary structure (DSSP, 8-state):
---TTTTTTS-S------------HHHHHHHHHHTS-HHHHHHHHHHHH-HHHHHHHHTS-HHHHHHHHHHTT---------TT-----PPP-

pLDDT: mean 82.89, std 20.3, range [34.88, 98.19]

Sequence (93 aa):
MYDTTQMAIYSGKETMTPQRVRKTKLMKGVEEKFQRPLETLLPDMVNEHGLSHAASELGVSAATLSYWMLKLGIRYRRVAVTADETIEVKRPG